Protein AF-A0A921JPP7-F1 (afdb_monomer_lite)

Structure (mmCIF, N/CA/C/O backbone):
data_AF-A0A921JPP7-F1
#
_entry.id   AF-A0A921JPP7-F1
#
loop_
_atom_site.group_PDB
_atom_site.id
_atom_site.type_symbol
_atom_site.label_atom_id
_atom_site.label_alt_id
_atom_site.label_comp_id
_atom_site.label_asym_id
_atom_site.label_entity_id
_atom_site.label_seq_id
_atom_site.pdbx_PDB_ins_code
_atom_site.Cartn_x
_atom_site.Cartn_y
_atom_site.Cartn_z
_atom_site.occupancy
_atom_site.B_iso_or_equiv
_atom_site.auth_seq_id
_atom_site.auth_comp_id
_atom_site.auth_asym_id
_atom_site.auth_atom_id
_atom_site.pdbx_PDB_model_num
ATOM 1 N N . MET A 1 1 ? 26.965 -40.104 -27.828 1.00 39.44 1 MET A N 1
ATOM 2 C CA . MET A 1 1 ? 27.259 -38.662 -27.954 1.00 39.44 1 MET A CA 1
ATOM 3 C C . MET A 1 1 ? 26.485 -37.959 -26.847 1.00 39.44 1 MET A C 1
ATOM 5 O O . MET A 1 1 ? 25.266 -38.030 -26.860 1.00 39.44 1 MET A O 1
ATOM 9 N N . LEU A 1 2 ? 27.171 -37.451 -25.821 1.00 40.94 2 LEU A N 1
ATOM 10 C CA . LEU A 1 2 ? 26.551 -36.878 -24.617 1.00 40.94 2 LEU A CA 1
ATOM 11 C C . LEU A 1 2 ? 26.396 -35.364 -24.819 1.00 40.94 2 LEU A C 1
ATOM 13 O O . LEU A 1 2 ? 27.393 -34.655 -24.927 1.00 40.94 2 LEU A O 1
ATOM 17 N N . THR A 1 3 ? 25.157 -34.887 -24.923 1.00 48.50 3 THR A N 1
ATOM 18 C CA . THR A 1 3 ? 24.838 -33.460 -25.062 1.00 48.50 3 THR A CA 1
ATOM 19 C C . THR A 1 3 ? 24.942 -32.800 -23.689 1.00 48.50 3 THR A C 1
ATOM 21 O O . THR A 1 3 ? 24.137 -33.077 -22.803 1.00 48.50 3 THR A O 1
ATOM 24 N N . ILE A 1 4 ? 25.952 -31.953 -23.491 1.00 56.50 4 ILE A N 1
ATOM 25 C CA . ILE A 1 4 ? 26.090 -31.135 -22.282 1.00 56.50 4 ILE A CA 1
ATOM 26 C C . ILE A 1 4 ? 25.125 -29.954 -22.421 1.00 56.50 4 ILE A C 1
ATOM 28 O O . ILE A 1 4 ? 25.295 -29.112 -23.299 1.00 56.50 4 ILE A O 1
ATOM 32 N N . TYR A 1 5 ? 24.104 -29.897 -21.567 1.00 56.06 5 TYR A N 1
ATOM 33 C CA . TYR A 1 5 ? 23.234 -28.731 -21.444 1.00 56.06 5 TYR A CA 1
ATOM 34 C C . TYR A 1 5 ? 23.987 -27.642 -20.673 1.00 56.06 5 TYR A C 1
ATOM 36 O O . TYR A 1 5 ? 24.209 -27.766 -19.470 1.00 56.06 5 TYR A O 1
ATOM 44 N N . SER A 1 6 ? 24.403 -26.575 -21.350 1.00 60.19 6 SER A N 1
ATOM 45 C CA . SER A 1 6 ? 24.920 -25.377 -20.688 1.00 60.19 6 SER A CA 1
ATOM 46 C C . SER A 1 6 ? 23.753 -24.556 -20.138 1.00 60.19 6 SER A C 1
ATOM 48 O O . SER A 1 6 ? 22.980 -23.981 -20.902 1.00 60.19 6 SER A O 1
ATOM 50 N N . PHE A 1 7 ? 23.624 -24.507 -18.812 1.00 63.97 7 PHE A N 1
ATOM 51 C CA . PHE A 1 7 ? 22.698 -23.619 -18.112 1.00 63.97 7 PHE A CA 1
ATOM 52 C C . PHE A 1 7 ? 23.328 -22.225 -17.994 1.00 63.97 7 PHE A C 1
ATOM 54 O O . PHE A 1 7 ? 24.288 -22.027 -17.250 1.00 63.97 7 PHE A O 1
ATOM 61 N N . THR A 1 8 ? 22.818 -21.259 -18.755 1.00 58.94 8 THR A N 1
ATOM 62 C CA . THR A 1 8 ? 23.254 -19.859 -18.677 1.00 58.94 8 THR A CA 1
ATOM 63 C C . THR A 1 8 ? 22.473 -19.147 -17.573 1.00 58.94 8 THR A C 1
ATOM 65 O O . THR A 1 8 ? 21.284 -18.876 -17.727 1.00 58.94 8 THR A O 1
ATOM 68 N N . ILE A 1 9 ? 23.133 -18.833 -16.455 1.00 63.91 9 ILE A N 1
ATOM 69 C CA . ILE A 1 9 ? 22.557 -17.997 -15.392 1.00 63.91 9 ILE A CA 1
ATOM 70 C C . ILE A 1 9 ? 22.704 -16.530 -15.803 1.00 63.91 9 ILE A C 1
ATOM 72 O O . ILE A 1 9 ? 23.809 -15.991 -15.806 1.00 63.91 9 ILE A O 1
ATOM 76 N N . ASN A 1 10 ? 21.591 -15.880 -16.144 1.00 58.41 10 ASN A N 1
ATOM 77 C CA . ASN A 1 10 ? 21.547 -14.429 -16.320 1.00 58.41 10 ASN A CA 1
ATOM 78 C C . ASN A 1 10 ? 21.429 -13.757 -14.946 1.00 58.41 10 ASN A C 1
ATOM 80 O O . ASN A 1 10 ? 20.391 -13.843 -14.292 1.00 58.41 10 ASN A O 1
ATOM 84 N N . PHE A 1 11 ? 22.491 -13.083 -14.506 1.00 61.38 11 PHE A N 1
ATOM 85 C CA . PHE A 1 11 ? 22.453 -12.252 -13.305 1.00 61.38 11 PHE A CA 1
ATOM 86 C C . PHE A 1 11 ? 21.866 -10.880 -13.652 1.00 61.38 11 PHE A C 1
ATOM 88 O O . PHE A 1 11 ? 22.508 -10.079 -14.329 1.00 61.38 11 PHE A O 1
ATOM 95 N N . HIS A 1 12 ? 20.659 -10.590 -13.166 1.00 64.38 12 HIS A N 1
ATOM 96 C CA . HIS A 1 12 ? 20.132 -9.227 -13.166 1.00 64.38 12 HIS A CA 1
ATOM 97 C C . HIS A 1 12 ? 20.764 -8.445 -12.012 1.00 64.38 12 HIS A C 1
ATOM 99 O O . HIS A 1 12 ? 20.464 -8.685 -10.843 1.00 64.38 12 HIS A O 1
ATOM 105 N N . THR A 1 13 ? 21.656 -7.510 -12.331 1.00 74.69 13 THR A N 1
ATOM 106 C CA . THR A 1 13 ? 22.243 -6.603 -11.345 1.00 74.69 13 THR A CA 1
ATOM 107 C C . THR A 1 13 ? 21.310 -5.413 -11.121 1.00 74.69 13 THR A C 1
ATOM 109 O O . THR A 1 13 ? 21.025 -4.633 -12.026 1.00 74.69 13 THR A O 1
ATOM 112 N N . ILE A 1 14 ? 20.809 -5.275 -9.894 1.00 82.12 14 ILE A N 1
ATOM 113 C CA . ILE A 1 14 ? 20.071 -4.090 -9.443 1.00 82.12 14 ILE A CA 1
ATOM 114 C C . ILE A 1 14 ? 21.034 -3.128 -8.750 1.00 82.12 14 ILE A C 1
ATOM 116 O O . ILE A 1 14 ? 21.936 -3.549 -8.025 1.00 82.12 14 ILE A O 1
ATOM 120 N N . SER A 1 15 ? 20.862 -1.825 -8.973 1.00 89.12 15 SER A N 1
ATOM 121 C CA . SER A 1 15 ? 21.693 -0.824 -8.307 1.00 89.12 15 SER A CA 1
ATOM 122 C C . SER A 1 15 ? 21.407 -0.803 -6.802 1.00 89.12 15 SER A C 1
ATOM 124 O O . SER A 1 15 ? 20.263 -0.956 -6.367 1.00 89.12 15 SER A O 1
ATOM 126 N N . ILE A 1 16 ? 22.439 -0.550 -5.993 1.00 90.25 16 ILE A N 1
ATOM 127 C CA . ILE A 1 16 ? 22.304 -0.382 -4.532 1.00 90.25 16 ILE A CA 1
ATOM 128 C C . ILE A 1 16 ? 21.297 0.731 -4.204 1.00 90.25 16 ILE A C 1
ATOM 130 O O . ILE A 1 16 ? 20.527 0.627 -3.253 1.00 90.25 16 ILE A O 1
ATOM 134 N N . GLN A 1 17 ? 21.251 1.778 -5.030 1.00 90.50 17 GLN A N 1
ATOM 135 C CA . GLN A 1 17 ? 20.283 2.865 -4.897 1.00 90.50 17 GLN A CA 1
ATOM 136 C C . GLN A 1 17 ? 18.838 2.377 -5.071 1.00 90.50 17 GLN A C 1
ATOM 138 O O . GLN A 1 17 ? 17.986 2.730 -4.258 1.00 90.50 17 GLN A O 1
ATOM 143 N N . ASN A 1 18 ? 18.563 1.524 -6.066 1.00 89.56 18 ASN A N 1
ATOM 144 C CA . ASN A 1 18 ? 17.231 0.943 -6.260 1.00 89.56 18 ASN A CA 1
ATOM 145 C C . ASN A 1 18 ? 16.851 0.006 -5.112 1.00 89.56 18 ASN A C 1
ATOM 147 O O . ASN A 1 18 ? 15.707 0.028 -4.663 1.00 89.56 18 ASN A O 1
ATOM 151 N N . VAL A 1 19 ? 17.805 -0.777 -4.600 1.00 91.75 19 VAL A N 1
ATOM 152 C CA . VAL A 1 19 ? 17.588 -1.622 -3.416 1.00 91.75 19 VAL A CA 1
ATOM 153 C C . VAL A 1 19 ? 17.184 -0.766 -2.217 1.00 91.75 19 VAL A C 1
ATOM 155 O O . VAL A 1 19 ? 16.146 -1.018 -1.611 1.00 91.75 19 VAL A O 1
ATOM 158 N N . ASN A 1 20 ? 17.942 0.290 -1.918 1.00 94.75 20 ASN A N 1
ATOM 159 C CA . ASN A 1 20 ? 17.650 1.186 -0.800 1.00 94.75 20 ASN A CA 1
ATOM 160 C C . ASN A 1 20 ? 16.299 1.897 -0.966 1.00 94.75 20 ASN A C 1
ATOM 162 O O . ASN A 1 20 ? 15.546 2.001 0.000 1.00 94.75 20 ASN A O 1
ATOM 166 N N . LYS A 1 21 ? 15.964 2.338 -2.188 1.00 93.38 21 LYS A N 1
ATOM 167 C CA . LYS A 1 21 ? 14.660 2.941 -2.503 1.00 93.38 21 LYS A CA 1
ATOM 168 C C . LYS A 1 21 ? 13.514 1.964 -2.226 1.00 93.38 21 LYS A C 1
ATOM 170 O O . LYS A 1 21 ? 12.533 2.351 -1.592 1.00 93.38 21 LYS A O 1
ATOM 175 N N . ASN A 1 22 ? 13.652 0.711 -2.659 1.00 93.38 22 ASN A N 1
ATOM 176 C CA . ASN A 1 22 ? 12.644 -0.324 -2.440 1.00 93.38 22 ASN A CA 1
ATOM 177 C C . ASN A 1 22 ? 12.492 -0.650 -0.950 1.00 93.38 22 ASN A C 1
ATOM 179 O O . ASN A 1 22 ? 11.370 -0.702 -0.462 1.00 93.38 22 ASN A O 1
ATOM 183 N N . ILE A 1 23 ? 13.598 -0.807 -0.213 1.00 95.00 23 ILE A N 1
ATOM 184 C CA . ILE A 1 23 ? 13.567 -1.055 1.237 1.00 95.00 23 ILE A CA 1
ATOM 185 C C . ILE A 1 23 ? 12.854 0.088 1.962 1.00 95.00 23 ILE A C 1
ATOM 187 O O . ILE A 1 23 ? 11.952 -0.162 2.758 1.00 95.00 23 ILE A O 1
ATOM 191 N N . LEU A 1 24 ? 13.230 1.336 1.671 1.00 96.44 24 LEU A N 1
ATOM 192 C CA . LEU A 1 24 ? 12.624 2.504 2.305 1.00 96.44 24 LEU A CA 1
ATOM 193 C C . LEU A 1 24 ? 11.131 2.618 1.974 1.00 96.44 24 LEU A C 1
ATOM 195 O O . LEU A 1 24 ? 10.326 2.883 2.861 1.00 96.44 24 LEU A O 1
ATOM 199 N N . SER A 1 25 ? 10.758 2.377 0.717 1.00 95.81 25 SER A N 1
ATOM 200 C CA . SER A 1 25 ? 9.360 2.410 0.283 1.00 95.81 25 SER A CA 1
ATOM 201 C C . SER A 1 25 ? 8.525 1.340 0.975 1.00 95.81 25 SER A C 1
ATOM 203 O O . SER A 1 25 ? 7.473 1.654 1.519 1.00 95.81 25 SER A O 1
ATOM 205 N N . SER A 1 26 ? 9.013 0.099 1.034 1.00 95.56 26 SER A N 1
ATOM 206 C CA . SER A 1 26 ? 8.326 -0.991 1.734 1.00 95.56 26 SER A CA 1
ATOM 207 C C . SER A 1 26 ? 8.219 -0.743 3.239 1.00 95.56 26 SER A C 1
ATOM 209 O O . SER A 1 26 ? 7.207 -1.090 3.844 1.00 95.56 26 SER A O 1
ATOM 211 N N . LEU A 1 27 ? 9.236 -0.126 3.852 1.00 96.62 27 LEU A N 1
ATOM 212 C CA . LEU A 1 27 ? 9.197 0.256 5.264 1.00 96.62 27 LEU A CA 1
ATOM 213 C C . LEU A 1 27 ? 8.090 1.282 5.533 1.00 96.62 27 LEU A C 1
ATOM 215 O O . LEU A 1 27 ? 7.329 1.118 6.485 1.00 96.62 27 LEU A O 1
ATOM 219 N N . LEU A 1 28 ? 7.995 2.321 4.700 1.00 96.38 28 LEU A N 1
ATOM 220 C CA . LEU A 1 28 ? 6.956 3.346 4.819 1.00 96.38 28 LEU A CA 1
ATOM 221 C C . LEU A 1 28 ? 5.559 2.752 4.621 1.00 96.38 28 LEU A C 1
ATOM 223 O O . LEU A 1 28 ? 4.676 3.025 5.430 1.00 96.38 28 LEU A O 1
ATOM 227 N N . LEU A 1 29 ? 5.403 1.876 3.628 1.00 95.50 29 LEU A N 1
ATOM 228 C CA . LEU A 1 29 ? 4.164 1.147 3.359 1.00 95.50 29 LEU A CA 1
ATOM 229 C C . LEU A 1 29 ? 3.676 0.374 4.596 1.00 95.50 29 LEU A C 1
ATOM 231 O O . LEU A 1 29 ? 2.538 0.501 5.042 1.00 95.50 29 LEU A O 1
ATOM 235 N N . ALA A 1 30 ? 4.573 -0.419 5.192 1.00 94.19 30 ALA A N 1
ATOM 236 C CA . ALA A 1 30 ? 4.264 -1.215 6.374 1.00 94.19 30 ALA A CA 1
ATOM 237 C C . ALA A 1 30 ? 3.965 -0.334 7.596 1.00 94.19 30 ALA A C 1
ATOM 239 O O . ALA A 1 30 ? 3.075 -0.648 8.388 1.00 94.19 30 ALA A O 1
ATOM 240 N N . PHE A 1 31 ? 4.688 0.779 7.743 1.00 95.25 31 PHE A N 1
ATOM 241 C CA . PHE A 1 31 ? 4.468 1.730 8.824 1.00 95.25 31 PHE A CA 1
ATOM 242 C C . PHE A 1 31 ? 3.091 2.396 8.733 1.00 95.25 31 PHE A C 1
ATOM 244 O O . PHE A 1 31 ? 2.399 2.479 9.745 1.00 95.25 31 PHE A O 1
ATOM 251 N N . ILE A 1 32 ? 2.670 2.834 7.543 1.00 94.00 32 ILE A N 1
ATOM 252 C CA . ILE A 1 32 ? 1.367 3.481 7.334 1.00 94.00 32 ILE A CA 1
ATOM 253 C C . ILE A 1 32 ? 0.234 2.481 7.574 1.00 94.00 32 ILE A C 1
ATOM 255 O O . ILE A 1 32 ? -0.664 2.763 8.371 1.00 94.00 32 ILE A O 1
ATOM 259 N N . ALA A 1 33 ? 0.323 1.289 6.973 1.00 91.25 33 ALA A N 1
ATOM 260 C CA . ALA A 1 33 ? -0.669 0.229 7.144 1.00 91.25 33 ALA A CA 1
ATOM 261 C C . ALA A 1 33 ? -0.820 -0.208 8.614 1.00 91.25 33 ALA A C 1
ATOM 263 O O . ALA A 1 33 ? -1.930 -0.414 9.094 1.00 91.25 33 ALA A O 1
ATOM 264 N N . GLY A 1 34 ? 0.281 -0.308 9.366 1.00 89.81 34 GLY A N 1
ATOM 265 C CA . GLY A 1 34 ? 0.216 -0.606 10.798 1.00 89.81 34 GLY 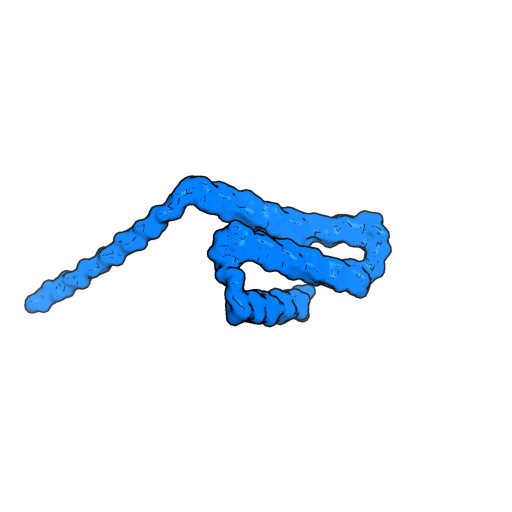A CA 1
ATOM 266 C C . GLY A 1 34 ? -0.274 0.577 11.644 1.00 89.81 34 GLY A C 1
ATOM 267 O O . GLY A 1 34 ? -1.042 0.399 12.591 1.00 89.81 34 GLY A O 1
ATOM 268 N N . GLY A 1 35 ? 0.168 1.792 11.313 1.00 90.62 35 GLY A N 1
ATOM 269 C CA . GLY A 1 35 ? -0.014 2.994 12.127 1.00 90.62 35 GLY A CA 1
ATOM 270 C C . GLY A 1 35 ? -1.436 3.550 12.131 1.00 90.62 35 GLY A C 1
ATOM 271 O O . GLY A 1 35 ? -1.888 4.049 13.162 1.00 90.62 35 GLY A O 1
ATOM 272 N N . ILE A 1 36 ? -2.167 3.434 11.021 1.00 90.06 36 ILE A N 1
ATOM 273 C CA . ILE A 1 36 ? -3.523 3.988 10.902 1.00 90.06 36 ILE A CA 1
ATOM 274 C C . ILE A 1 36 ? -4.500 3.374 11.928 1.00 90.06 36 ILE A C 1
ATOM 276 O O . ILE A 1 36 ? -5.288 4.088 12.553 1.00 90.06 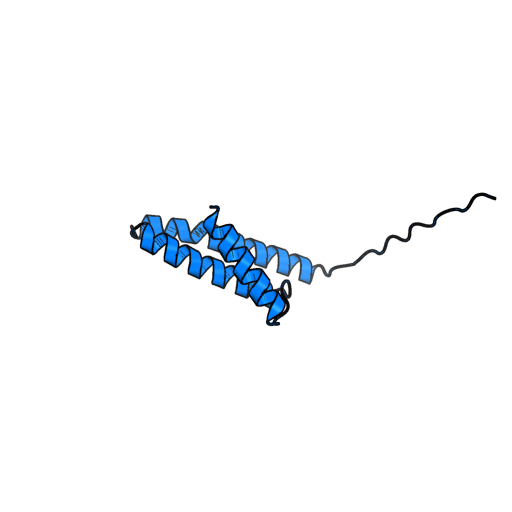36 ILE A O 1
ATOM 280 N N . SER A 1 37 ? -4.349 2.081 12.232 1.00 85.75 37 SER A N 1
ATOM 281 C CA . SER A 1 37 ? -5.138 1.387 13.260 1.00 85.75 37 SER A CA 1
ATOM 282 C C . SER A 1 37 ? -4.943 1.971 14.670 1.00 85.75 37 SER A C 1
ATOM 284 O O . SER A 1 37 ? -5.887 2.045 15.466 1.00 85.75 37 SER A O 1
ATOM 286 N N . ALA A 1 38 ? -3.730 2.442 14.983 1.00 86.81 38 ALA A N 1
ATOM 287 C CA . ALA A 1 38 ? -3.421 3.076 16.259 1.00 86.81 38 ALA A CA 1
ATOM 288 C C . ALA A 1 38 ? -4.104 4.445 16.381 1.00 86.81 38 ALA A C 1
ATOM 290 O O . ALA A 1 38 ? -4.619 4.771 17.451 1.00 86.81 38 ALA A O 1
ATOM 291 N N . VAL A 1 39 ? -4.176 5.208 15.283 1.00 86.00 39 VAL A N 1
ATOM 292 C CA . VAL A 1 39 ? -4.876 6.502 15.235 1.00 86.00 39 VAL A CA 1
ATOM 293 C C . VAL A 1 39 ? -6.356 6.315 15.558 1.00 86.00 39 VAL A C 1
ATOM 295 O O . VAL A 1 39 ? -6.877 6.988 16.442 1.00 86.00 39 VAL A O 1
ATOM 298 N N . PHE A 1 40 ? -7.026 5.343 14.936 1.00 87.69 40 PHE A N 1
ATOM 299 C CA . PHE A 1 40 ? -8.449 5.092 15.198 1.00 87.69 40 PHE A CA 1
ATOM 300 C C . PHE A 1 40 ? -8.733 4.688 16.645 1.00 87.69 40 PHE A C 1
ATOM 302 O O . PHE A 1 40 ? -9.759 5.079 17.207 1.00 87.69 40 PHE A O 1
ATOM 309 N N . LYS A 1 41 ? -7.808 3.949 17.270 1.00 84.62 41 LYS A N 1
ATOM 310 C CA . LYS A 1 41 ? -7.905 3.572 18.683 1.00 84.62 41 LYS A CA 1
ATOM 311 C C . LYS A 1 41 ? -7.782 4.781 19.613 1.00 84.62 41 LYS A C 1
ATOM 313 O O . LYS A 1 41 ? -8.482 4.836 20.623 1.00 84.62 41 LYS A O 1
ATOM 318 N N . VAL A 1 42 ? -6.907 5.732 19.285 1.00 87.94 42 VAL A N 1
ATOM 319 C CA . VAL A 1 42 ? -6.718 6.972 20.055 1.00 87.94 42 VAL A CA 1
ATOM 320 C C . VAL A 1 42 ? -7.917 7.908 19.887 1.00 87.94 42 VAL A C 1
ATOM 322 O O . VAL A 1 42 ? -8.457 8.390 20.880 1.00 87.94 42 VAL A O 1
ATOM 325 N N . GLU A 1 43 ? -8.378 8.089 18.650 1.00 85.56 43 GLU A N 1
ATOM 326 C CA . GLU A 1 43 ? -9.478 8.991 18.282 1.00 85.56 43 GLU A CA 1
ATOM 327 C C . GLU A 1 43 ? -10.877 8.423 18.599 1.00 85.56 43 GLU A C 1
ATOM 329 O O . GLU A 1 43 ? -11.883 9.113 18.447 1.00 85.56 43 GLU A O 1
ATOM 334 N N . LYS A 1 44 ? -10.969 7.166 19.062 1.00 87.75 44 LYS A N 1
ATOM 335 C CA . LYS A 1 44 ? -12.227 6.467 19.403 1.00 87.75 44 LYS A CA 1
ATOM 336 C C . LYS A 1 44 ? -13.263 6.503 18.270 1.00 87.75 44 LYS A C 1
ATOM 338 O O . LYS A 1 44 ? -14.463 6.649 18.514 1.00 87.75 44 LYS A O 1
ATOM 343 N N . ILE A 1 45 ? -12.798 6.360 17.031 1.00 88.12 45 ILE A N 1
ATOM 344 C CA . ILE A 1 45 ? -13.664 6.343 15.847 1.00 88.12 45 ILE A CA 1
ATOM 345 C C . ILE A 1 45 ? -14.543 5.086 15.878 1.00 88.12 45 ILE A C 1
ATOM 347 O O . ILE A 1 45 ? -14.121 4.020 16.331 1.00 88.12 45 ILE A O 1
ATOM 351 N N . SER A 1 46 ? -15.787 5.203 15.404 1.00 90.50 46 SER A N 1
ATOM 352 C CA . SER A 1 46 ? -16.673 4.047 15.266 1.00 90.50 46 SER A CA 1
ATOM 353 C C . SER A 1 46 ? -16.092 3.031 14.281 1.00 90.50 46 SER A C 1
ATOM 355 O O . SER A 1 46 ? -15.475 3.404 13.286 1.00 90.50 46 SER A O 1
ATOM 357 N N . LEU A 1 47 ? -16.322 1.741 14.531 1.00 86.81 47 LEU A N 1
ATOM 358 C CA . LEU A 1 47 ? -15.709 0.667 13.746 1.00 86.81 47 LEU A CA 1
ATOM 359 C C . LEU A 1 47 ? -15.972 0.815 12.240 1.00 86.81 47 LEU A C 1
ATOM 361 O O . LEU A 1 47 ? -15.035 0.770 11.460 1.00 86.81 47 LEU A O 1
ATOM 365 N N . GLY A 1 48 ? -17.218 1.082 11.835 1.00 87.12 48 GLY A N 1
ATOM 366 C CA . GLY A 1 48 ? -17.559 1.217 10.414 1.00 87.12 48 GLY A CA 1
ATOM 367 C C . GLY A 1 48 ? -16.851 2.383 9.714 1.00 87.12 48 GLY A C 1
ATOM 368 O O . GLY A 1 48 ? -16.392 2.230 8.585 1.00 87.12 48 GLY A O 1
ATOM 369 N N . LEU A 1 49 ? -16.716 3.535 10.384 1.00 89.00 49 LEU A N 1
ATOM 370 C CA . LEU A 1 49 ? -15.975 4.672 9.829 1.00 89.00 49 LEU A CA 1
ATOM 371 C C . LEU A 1 49 ? -14.469 4.408 9.830 1.00 89.00 49 LEU A C 1
ATOM 373 O O . LEU A 1 49 ? -13.805 4.738 8.854 1.00 89.00 49 LEU A O 1
ATOM 377 N N . ALA A 1 50 ? -13.946 3.784 10.888 1.00 90.88 50 ALA A N 1
ATOM 378 C CA . ALA A 1 50 ? -12.544 3.403 10.979 1.00 90.88 50 ALA A CA 1
ATOM 379 C C . ALA A 1 50 ? -12.162 2.460 9.832 1.00 90.88 50 ALA A C 1
ATOM 381 O O . ALA A 1 50 ? -11.223 2.763 9.111 1.00 90.88 50 ALA A O 1
ATOM 382 N N . THR A 1 51 ? -12.932 1.396 9.582 1.00 89.81 51 THR A N 1
ATOM 383 C CA . THR A 1 51 ? -12.677 0.452 8.479 1.00 89.81 51 THR A CA 1
ATOM 384 C C . THR A 1 51 ? -12.770 1.120 7.106 1.00 89.81 51 THR A C 1
ATOM 386 O O . THR A 1 51 ? -11.957 0.845 6.231 1.00 89.81 51 THR A O 1
ATOM 389 N N . MET A 1 52 ? -13.721 2.037 6.898 1.00 90.62 52 MET A N 1
ATOM 390 C CA . MET A 1 52 ? -13.831 2.754 5.623 1.00 90.62 52 MET A CA 1
ATOM 391 C C . MET A 1 52 ? -12.630 3.679 5.378 1.00 90.62 52 MET A C 1
ATOM 393 O O . MET A 1 52 ? -12.104 3.726 4.267 1.00 90.62 52 MET A O 1
ATOM 397 N N . ILE A 1 53 ? -12.190 4.413 6.405 1.00 91.81 53 ILE A N 1
ATOM 398 C CA . ILE A 1 53 ? -11.012 5.284 6.306 1.00 91.81 53 ILE A CA 1
ATOM 399 C C . ILE A 1 53 ? -9.752 4.433 6.127 1.00 91.81 53 ILE A C 1
ATOM 401 O O . ILE A 1 53 ? -8.933 4.765 5.276 1.00 91.81 53 ILE A O 1
ATOM 405 N N . ASP A 1 54 ? -9.626 3.332 6.870 1.00 92.00 54 ASP A N 1
ATOM 406 C CA . ASP A 1 54 ? -8.546 2.350 6.737 1.00 92.00 54 ASP A CA 1
ATOM 407 C C . ASP A 1 54 ? -8.394 1.890 5.28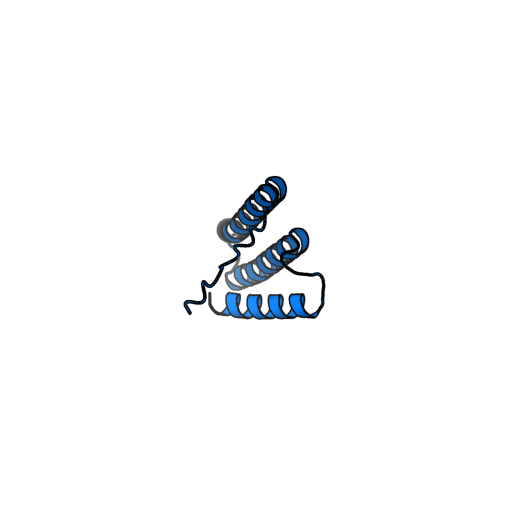6 1.00 92.00 54 ASP A C 1
ATOM 409 O O . ASP A 1 54 ? -7.329 2.036 4.688 1.00 92.00 54 ASP A O 1
ATOM 413 N N . ALA A 1 55 ? -9.500 1.445 4.684 1.00 92.94 55 ALA A N 1
ATOM 414 C CA . ALA A 1 55 ? -9.525 0.970 3.311 1.00 92.94 55 ALA A CA 1
ATOM 415 C C . ALA A 1 55 ? -9.043 2.046 2.324 1.00 92.94 55 ALA A C 1
ATOM 417 O O . ALA A 1 55 ? -8.194 1.814 1.466 1.00 92.94 55 ALA A O 1
ATOM 418 N N . ILE A 1 56 ? -9.550 3.271 2.458 1.00 93.69 56 ILE A N 1
ATOM 419 C CA . ILE A 1 56 ? -9.173 4.363 1.555 1.00 93.69 56 ILE A CA 1
ATOM 420 C C . ILE A 1 56 ? -7.691 4.721 1.721 1.00 93.69 56 ILE A C 1
ATOM 422 O O . ILE A 1 56 ? -6.985 4.886 0.725 1.00 93.69 56 ILE A O 1
ATOM 426 N N . VAL A 1 57 ? -7.215 4.829 2.963 1.00 94.62 57 VAL A N 1
ATOM 427 C CA . VAL A 1 57 ? -5.827 5.194 3.265 1.00 94.62 57 VAL A CA 1
ATOM 428 C C . VAL A 1 57 ? -4.867 4.135 2.734 1.00 94.62 57 VAL A C 1
AT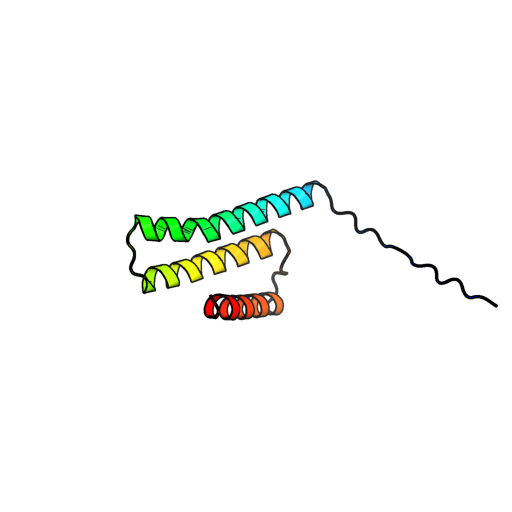OM 430 O O . VAL A 1 57 ? -3.932 4.492 2.023 1.00 94.62 57 VAL A O 1
ATOM 433 N N . ILE A 1 58 ? -5.117 2.850 3.003 1.00 94.31 58 ILE A N 1
ATOM 434 C CA . ILE A 1 58 ? -4.245 1.759 2.546 1.00 94.31 58 ILE A CA 1
ATOM 435 C C . ILE A 1 58 ? -4.282 1.633 1.018 1.00 94.31 58 ILE A C 1
ATOM 437 O O . ILE A 1 58 ? -3.237 1.439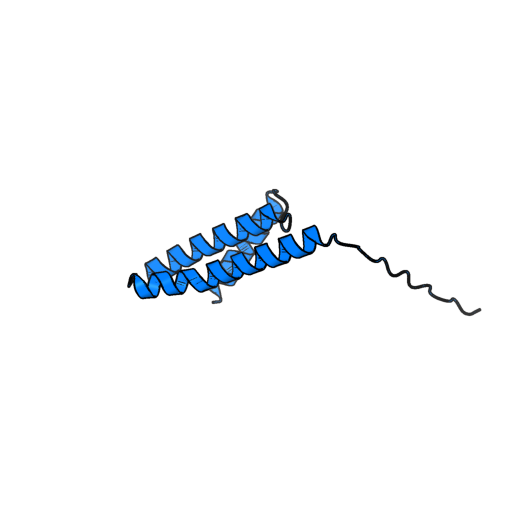 0.398 1.00 94.31 58 ILE A O 1
ATOM 441 N N . TYR A 1 59 ? -5.450 1.783 0.383 1.00 95.44 59 TYR A N 1
ATOM 442 C CA . TYR A 1 59 ? -5.545 1.752 -1.078 1.00 95.44 59 TYR A CA 1
ATOM 443 C C . TYR A 1 59 ? -4.678 2.834 -1.730 1.00 95.44 59 TYR A C 1
ATOM 445 O O . TYR A 1 59 ? -3.902 2.550 -2.646 1.00 95.44 59 TYR A O 1
ATOM 453 N N . ILE A 1 60 ? -4.804 4.076 -1.251 1.00 95.00 60 ILE A N 1
ATOM 454 C CA . ILE A 1 60 ? -4.048 5.217 -1.774 1.00 95.00 60 ILE A CA 1
ATOM 455 C C . ILE A 1 60 ? -2.555 5.043 -1.485 1.00 95.00 60 ILE A C 1
ATOM 457 O O . ILE A 1 60 ? -1.747 5.261 -2.387 1.00 95.00 60 ILE A O 1
ATOM 461 N N . ASP A 1 61 ? -2.195 4.627 -0.269 1.00 95.31 61 ASP A N 1
ATOM 462 C CA . ASP A 1 61 ? -0.815 4.350 0.134 1.00 95.31 61 ASP A CA 1
ATOM 463 C C . ASP A 1 61 ? -0.156 3.349 -0.822 1.00 95.31 61 ASP A C 1
ATOM 465 O O . ASP A 1 61 ? 0.844 3.651 -1.479 1.00 95.31 61 ASP A O 1
ATOM 469 N N . TYR A 1 62 ? -0.787 2.190 -1.010 1.00 94.19 62 TYR A N 1
ATOM 470 C CA . TYR A 1 62 ? -0.250 1.151 -1.876 1.00 94.19 62 TYR A CA 1
ATOM 471 C C . TYR A 1 62 ? -0.160 1.615 -3.324 1.00 94.19 62 TYR A C 1
ATOM 473 O O . TYR A 1 62 ? 0.889 1.474 -3.949 1.00 94.19 62 TYR A O 1
ATOM 481 N N . LEU A 1 63 ? -1.210 2.231 -3.857 1.00 94.38 63 LEU A N 1
ATOM 482 C CA . LEU A 1 63 ? -1.202 2.704 -5.234 1.00 94.38 63 LEU A CA 1
ATOM 483 C C . LEU A 1 63 ? -0.075 3.721 -5.488 1.00 94.38 63 LEU A C 1
ATOM 485 O O . LEU A 1 63 ? 0.642 3.611 -6.486 1.00 94.38 63 LEU A O 1
ATOM 489 N N . LEU A 1 64 ? 0.114 4.686 -4.583 1.00 93.81 64 LEU A N 1
ATOM 490 C CA . LEU A 1 64 ? 1.149 5.712 -4.712 1.00 93.81 64 LEU A CA 1
ATOM 491 C C . LEU A 1 64 ? 2.551 5.107 -4.701 1.00 93.81 64 LEU A C 1
ATOM 493 O O . LEU A 1 64 ? 3.345 5.398 -5.598 1.00 93.81 64 LEU A O 1
ATOM 497 N N . PHE A 1 65 ? 2.861 4.246 -3.730 1.00 95.44 65 PHE A N 1
ATOM 498 C CA . PHE A 1 65 ? 4.183 3.628 -3.646 1.00 95.44 65 PHE A CA 1
ATOM 499 C C . PHE A 1 65 ? 4.448 2.667 -4.805 1.00 95.44 65 PHE A C 1
ATOM 501 O O . PHE A 1 65 ? 5.570 2.639 -5.314 1.00 95.44 65 PHE A O 1
ATOM 508 N N . TYR A 1 66 ? 3.441 1.924 -5.267 1.00 94.00 66 TYR A N 1
ATOM 509 C CA . TYR A 1 66 ? 3.602 0.996 -6.384 1.00 94.00 66 TYR A CA 1
ATOM 510 C C . TYR A 1 66 ? 3.874 1.736 -7.697 1.00 94.00 66 TYR A C 1
ATOM 512 O O . TYR A 1 66 ? 4.731 1.311 -8.472 1.00 94.00 66 TYR A O 1
ATOM 520 N N . VAL A 1 67 ? 3.218 2.876 -7.928 1.00 93.19 67 VAL A N 1
ATOM 521 C CA . VAL A 1 67 ? 3.495 3.723 -9.096 1.00 93.19 67 VAL A CA 1
ATOM 522 C C . VAL A 1 67 ? 4.844 4.436 -8.955 1.00 93.19 67 VAL A C 1
ATOM 524 O O . VAL A 1 67 ? 5.652 4.410 -9.881 1.00 93.19 67 VAL A O 1
ATOM 527 N N . PHE A 1 68 ? 5.143 5.023 -7.791 1.00 92.12 68 PHE A N 1
ATOM 528 C CA . PHE A 1 68 ? 6.389 5.765 -7.550 1.00 92.12 68 PHE A CA 1
ATOM 529 C C . PHE A 1 68 ? 7.647 4.890 -7.641 1.00 92.12 68 PHE A C 1
ATOM 531 O O . PHE A 1 68 ? 8.730 5.359 -8.013 1.00 92.12 68 PHE A O 1
ATOM 538 N N . ASN A 1 69 ? 7.527 3.611 -7.286 1.00 92.81 69 ASN A N 1
ATOM 539 C CA . ASN A 1 69 ? 8.611 2.642 -7.404 1.00 92.81 69 ASN A CA 1
ATOM 540 C C . ASN A 1 69 ? 8.624 1.889 -8.736 1.00 92.81 69 ASN A C 1
ATOM 542 O O . ASN A 1 69 ? 9.474 1.018 -8.916 1.00 92.81 69 ASN A O 1
ATOM 546 N N . ASN A 1 70 ? 7.729 2.229 -9.667 1.00 91.69 70 ASN A N 1
ATOM 547 C CA . ASN A 1 70 ? 7.572 1.529 -10.940 1.00 91.69 70 ASN A CA 1
ATOM 548 C C . ASN A 1 70 ? 7.305 0.021 -10.751 1.00 91.69 70 ASN A C 1
ATOM 550 O O . ASN A 1 70 ? 7.677 -0.786 -11.598 1.00 91.69 70 ASN A O 1
ATOM 554 N N . TRP A 1 71 ? 6.678 -0.369 -9.635 1.00 92.56 71 TRP A N 1
ATOM 555 C CA . TRP A 1 71 ? 6.207 -1.739 -9.404 1.00 92.56 71 TRP A CA 1
ATOM 556 C C . TRP A 1 71 ? 4.939 -2.027 -10.212 1.00 92.56 71 TRP A C 1
ATOM 558 O O . TRP A 1 71 ? 4.700 -3.166 -10.603 1.00 92.56 71 TRP A O 1
ATOM 568 N N . ILE A 1 72 ? 4.150 -0.983 -10.482 1.00 92.06 72 ILE A N 1
ATOM 569 C CA . ILE A 1 72 ? 3.012 -0.998 -11.398 1.00 92.06 72 ILE A CA 1
ATOM 570 C C . ILE A 1 72 ? 3.214 0.082 -12.454 1.00 92.06 72 ILE A C 1
ATOM 572 O O . ILE A 1 72 ? 3.526 1.232 -12.142 1.00 92.06 72 ILE A O 1
ATOM 576 N N . GLU A 1 73 ? 3.008 -0.289 -13.715 1.00 89.12 73 GLU A N 1
ATOM 577 C CA . GLU A 1 73 ? 2.984 0.666 -14.816 1.00 89.12 73 GLU A CA 1
ATOM 578 C C . GLU A 1 73 ? 1.721 1.529 -14.753 1.00 89.12 73 GLU A C 1
ATOM 580 O O . GLU A 1 73 ? 0.630 1.046 -14.447 1.00 89.12 73 GLU A O 1
ATOM 585 N N . LEU A 1 74 ? 1.861 2.812 -15.094 1.00 86.06 74 LEU A N 1
ATOM 586 C CA . LEU A 1 74 ? 0.777 3.798 -15.090 1.00 86.06 74 LEU A CA 1
ATOM 587 C C . LEU A 1 74 ? -0.120 3.620 -16.330 1.00 86.06 74 LEU A C 1
ATOM 589 O O . LEU A 1 74 ? -0.229 4.483 -17.197 1.00 86.06 74 LEU A O 1
ATOM 593 N N . GLN A 1 75 ? -0.717 2.436 -16.429 1.00 90.94 75 GLN A N 1
ATOM 594 C CA . GLN A 1 75 ? -1.602 1.987 -17.493 1.00 90.94 75 GLN A CA 1
ATOM 595 C C . GLN A 1 75 ? -2.924 1.498 -16.893 1.00 90.94 75 GLN A C 1
ATOM 597 O O . GLN A 1 75 ? -2.996 1.092 -15.733 1.00 90.94 75 GLN A O 1
ATOM 602 N N . ILE A 1 76 ? -3.979 1.488 -17.708 1.00 89.44 76 ILE A N 1
ATOM 603 C CA . ILE A 1 76 ? -5.335 1.148 -17.252 1.00 89.44 76 ILE A CA 1
ATOM 604 C C . ILE A 1 76 ? -5.427 -0.302 -16.755 1.00 89.44 76 ILE A C 1
ATOM 606 O O . ILE A 1 76 ? -6.040 -0.555 -15.721 1.00 89.44 76 ILE A O 1
ATOM 610 N N . ILE A 1 77 ? -4.818 -1.257 -17.465 1.00 94.44 77 ILE A N 1
ATOM 611 C CA . ILE A 1 77 ? -4.934 -2.684 -17.122 1.00 94.44 77 ILE A CA 1
ATOM 612 C C . ILE A 1 77 ? -4.247 -3.003 -15.780 1.00 94.44 77 ILE A C 1
ATOM 614 O O . ILE A 1 77 ? -4.927 -3.539 -14.905 1.00 94.44 77 ILE A O 1
ATOM 618 N N . PRO A 1 78 ? -2.962 -2.654 -15.554 1.00 91.06 78 PRO A N 1
ATOM 619 C CA . PRO A 1 78 ? -2.304 -2.872 -14.264 1.00 91.06 78 PRO A CA 1
ATOM 620 C C . PRO A 1 78 ? -3.031 -2.202 -13.097 1.00 91.06 78 PRO A C 1
ATOM 622 O O . PRO A 1 78 ? -3.164 -2.804 -12.034 1.00 91.06 78 PRO A O 1
ATOM 625 N N . PHE A 1 79 ? -3.556 -0.993 -13.312 1.00 92.56 79 PHE A N 1
ATOM 626 C CA . PHE A 1 79 ? -4.347 -0.284 -12.314 1.00 92.56 79 PHE A CA 1
ATOM 627 C C . PHE A 1 79 ? -5.616 -1.057 -11.936 1.00 92.56 79 PHE A C 1
ATOM 629 O O . PHE A 1 79 ? -5.850 -1.307 -10.759 1.00 92.56 79 PHE A O 1
ATOM 636 N N . LEU A 1 80 ? -6.407 -1.499 -12.922 1.00 93.81 80 LEU A N 1
ATOM 637 C CA . LEU A 1 80 ? -7.631 -2.271 -12.676 1.00 93.81 80 LEU A CA 1
ATOM 638 C C . LEU A 1 80 ? -7.349 -3.586 -11.947 1.00 93.81 80 LEU A C 1
ATOM 640 O O . LEU A 1 80 ? -8.054 -3.923 -10.997 1.00 93.81 80 LEU A O 1
ATOM 644 N N . VAL A 1 81 ? -6.316 -4.318 -12.374 1.00 95.31 81 VAL A N 1
ATOM 645 C CA . VAL A 1 81 ? -5.905 -5.570 -11.721 1.00 95.31 81 VAL A CA 1
ATOM 646 C C . VAL A 1 81 ? -5.535 -5.305 -10.264 1.00 95.31 81 VAL A C 1
ATOM 648 O O . VAL A 1 81 ? -6.007 -6.012 -9.376 1.00 95.31 81 VAL A O 1
ATOM 651 N N . PHE A 1 82 ? -4.754 -4.258 -10.006 1.00 94.81 82 PHE A N 1
ATOM 652 C CA . PHE A 1 82 ? -4.384 -3.862 -8.654 1.00 94.81 82 PHE A CA 1
ATOM 653 C C . PHE A 1 82 ? -5.603 -3.509 -7.796 1.00 94.81 82 PHE A C 1
ATOM 655 O O . PHE A 1 82 ? -5.731 -4.027 -6.690 1.00 94.81 82 PHE A O 1
ATOM 662 N N . THR A 1 83 ? -6.533 -2.699 -8.306 1.00 94.56 83 THR A N 1
ATOM 663 C CA . THR A 1 83 ? -7.749 -2.325 -7.572 1.00 94.56 83 THR A CA 1
ATOM 664 C C . THR A 1 83 ? -8.605 -3.542 -7.232 1.00 94.56 83 THR A C 1
ATOM 666 O O . THR A 1 83 ? -9.074 -3.664 -6.103 1.00 94.56 83 THR A O 1
ATOM 669 N N . VAL A 1 84 ? -8.788 -4.472 -8.172 1.00 96.25 84 VAL A N 1
ATOM 670 C CA . VAL A 1 84 ? -9.568 -5.697 -7.931 1.00 96.25 84 VAL A CA 1
ATOM 671 C C . VAL A 1 84 ? -8.898 -6.573 -6.872 1.00 96.25 84 VAL A C 1
ATOM 673 O O . VAL A 1 84 ? -9.571 -7.029 -5.949 1.00 96.25 84 VAL A O 1
ATOM 676 N N . LEU A 1 85 ? -7.580 -6.777 -6.965 1.00 95.12 85 LEU A N 1
ATOM 677 C CA . LEU A 1 85 ? -6.826 -7.550 -5.973 1.00 95.12 85 LEU A CA 1
ATOM 678 C C . LEU A 1 85 ? -6.874 -6.904 -4.590 1.00 95.12 85 LEU A C 1
ATOM 680 O O . LEU A 1 85 ? -7.047 -7.608 -3.599 1.00 95.12 85 LEU A O 1
ATOM 684 N N . TYR A 1 86 ? -6.769 -5.578 -4.530 1.00 95.00 86 TYR A N 1
ATOM 685 C CA . TYR A 1 86 ? -6.896 -4.831 -3.290 1.00 95.00 86 TYR A CA 1
ATOM 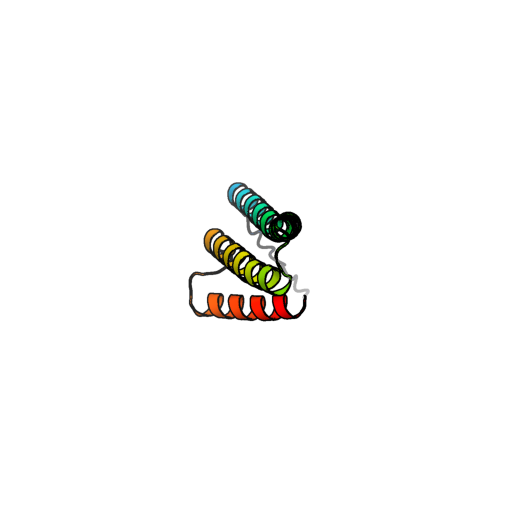686 C C . TYR A 1 86 ? -8.268 -5.051 -2.641 1.00 95.00 86 TYR A C 1
ATOM 688 O O . TYR A 1 86 ? -8.335 -5.413 -1.470 1.00 95.00 86 TYR A O 1
ATOM 696 N N . ILE A 1 87 ? -9.357 -4.895 -3.404 1.00 94.56 87 ILE A N 1
ATOM 697 C CA . ILE A 1 87 ? -10.724 -5.081 -2.895 1.00 94.56 87 ILE A CA 1
ATOM 698 C C . ILE A 1 87 ? -10.915 -6.509 -2.376 1.00 94.56 87 ILE A C 1
ATOM 700 O O . ILE A 1 87 ? -11.426 -6.696 -1.277 1.00 94.56 87 ILE A O 1
ATOM 704 N N . ILE A 1 88 ? -10.482 -7.518 -3.140 1.00 95.19 88 ILE A N 1
ATOM 705 C CA . ILE A 1 88 ? -10.586 -8.923 -2.724 1.00 95.19 88 ILE A CA 1
ATOM 706 C C . ILE A 1 88 ? -9.776 -9.166 -1.448 1.00 95.19 88 ILE A C 1
ATOM 708 O O . ILE A 1 88 ? -10.288 -9.775 -0.514 1.00 95.19 88 ILE A O 1
ATOM 712 N N . GLY A 1 89 ? -8.535 -8.676 -1.392 1.00 90.69 89 GLY A N 1
ATOM 713 C CA . GLY A 1 89 ? -7.675 -8.817 -0.220 1.00 90.69 89 GLY A CA 1
ATOM 714 C C . GLY A 1 89 ? -8.269 -8.157 1.023 1.00 90.69 89 GLY A C 1
ATOM 715 O O . GLY A 1 89 ? -8.268 -8.765 2.088 1.00 90.69 89 GLY A O 1
ATOM 716 N N . HIS A 1 90 ? -8.835 -6.959 0.877 1.00 88.38 90 HIS A N 1
ATOM 717 C CA . HIS A 1 90 ? -9.468 -6.234 1.976 1.00 88.38 90 HIS A CA 1
ATOM 718 C C . HIS A 1 90 ? -10.762 -6.900 2.465 1.00 88.38 90 HIS A C 1
ATOM 720 O O . HIS A 1 90 ? -11.056 -6.834 3.646 1.00 88.38 90 HIS A O 1
ATOM 726 N N . LEU A 1 91 ? -11.527 -7.571 1.596 1.00 88.69 91 LEU A N 1
ATOM 727 C CA . LEU A 1 91 ? -12.747 -8.289 1.999 1.00 88.69 91 LEU A CA 1
ATOM 728 C C . LEU A 1 91 ? -12.480 -9.595 2.767 1.00 88.69 91 LEU A C 1
ATOM 730 O O . LEU A 1 91 ? -13.395 -10.116 3.403 1.00 88.69 91 LEU A O 1
ATOM 734 N N . ILE A 1 92 ? -11.275 -10.165 2.655 1.00 88.75 92 ILE A N 1
ATOM 735 C CA . ILE A 1 92 ? -10.897 -11.423 3.323 1.00 88.75 92 ILE A CA 1
ATOM 736 C C . ILE A 1 92 ? -10.438 -11.188 4.771 1.00 88.75 92 ILE A C 1
ATOM 738 O O . ILE A 1 92 ? -10.556 -12.096 5.596 1.00 88.75 92 ILE A O 1
ATOM 742 N N . ILE A 1 93 ? -9.883 -10.009 5.057 1.00 77.50 93 ILE A N 1
ATOM 743 C CA . ILE A 1 93 ? -9.286 -9.623 6.346 1.00 77.50 93 ILE A CA 1
ATOM 744 C C . ILE A 1 93 ? -10.330 -8.902 7.199 1.00 77.50 93 ILE A C 1
ATOM 746 O O . ILE A 1 93 ? -10.378 -9.194 8.416 1.00 77.50 93 ILE A O 1
#

Sequence (93 aa):
MLTIYSFTINFHTISIQNVNKNILSSLLLAFIAGGISAVFKVEKISLGLATMIDAIVIYIDYLLFYVFNNWIELQIIPFLVFTVLYIIGHLII

InterPro domains:
  IPR021560 Protein of unknown function DUF3021 [PF11457] (4-93)

Organism: Lactobacillus johnsonii (NCBI:txid33959)

pLDDT: mean 86.85, std 12.8, range [39.44, 96.62]

Radius of gyration: 19.65 Å; chains: 1; bounding box: 45×48×48 Å

Secondary structure (DSSP, 8-state):
------------PPPHHHHHHHHHHHHHHHHHHHHHHHHHHHHT--HHHHHHHHHHHHHHHHHHHHHHTTSS-SSHHHHHHHHHHHHHHHHH-

Foldseek 3Di:
DDDDDDDDDDDDDDDPVLVVLVVVLVVVLVCQLVVLVVVCVVVVDDPVVSLVVSLVSNLVSVVVSCPVSVVFDPDDVSNVVSVVVSVVVSVVD